Protein AF-A0A016SB64-F1 (afdb_monomer_lite)

Organism: NCBI:txid53326

Sequence (96 aa):
MWMRLKNDGTEETVRYCGPGKTGPGCDQFIEVKTNETAFPESKVLIFPNGTLIFEKLTESDGVATYYSPQTKPRIFTNDDGTMWGLPPKQIYLALV

Foldseek 3Di:
DKWKAFPVRFIWAADDDDPPDDDQRHQFIATPPPSHGDPPTWRWHADPVGDIDTPDDDPRQQRMKMFDPVFQWDWDADPVRDIDTHHGDIDHHHDD

Radius of gyration: 15.25 Å; chains: 1; bounding box: 42×27×47 Å

Structure (mmCIF, N/CA/C/O backbone):
data_AF-A0A016SB64-F1
#
_entry.id   AF-A0A016SB64-F1
#
loop_
_atom_site.group_PDB
_atom_site.id
_atom_site.type_symbol
_atom_site.label_atom_id
_atom_site.label_alt_id
_atom_site.label_comp_id
_atom_site.label_asym_id
_atom_site.label_entity_id
_atom_site.label_seq_id
_atom_site.pdbx_PDB_ins_code
_atom_site.Cartn_x
_atom_site.Cartn_y
_atom_site.Cartn_z
_atom_site.occupancy
_atom_site.B_iso_or_equiv
_atom_site.auth_seq_id
_atom_site.auth_comp_id
_atom_site.auth_asym_id
_atom_site.auth_atom_id
_atom_site.pdbx_PDB_model_num
ATOM 1 N N . MET A 1 1 ? 2.806 -7.590 2.904 1.00 86.56 1 MET A N 1
ATOM 2 C CA . MET A 1 1 ? 2.667 -6.139 2.660 1.00 86.56 1 MET A CA 1
ATOM 3 C C . MET A 1 1 ? 2.155 -5.975 1.251 1.00 86.56 1 MET A C 1
ATOM 5 O O . MET A 1 1 ? 2.604 -6.714 0.383 1.00 86.56 1 MET A O 1
ATOM 9 N N . TRP A 1 2 ? 1.231 -5.050 1.061 1.00 91.62 2 TRP A N 1
ATOM 10 C CA . TRP A 1 2 ? 0.630 -4.715 -0.218 1.00 91.62 2 TRP A CA 1
ATOM 11 C C . TRP A 1 2 ? 0.733 -3.224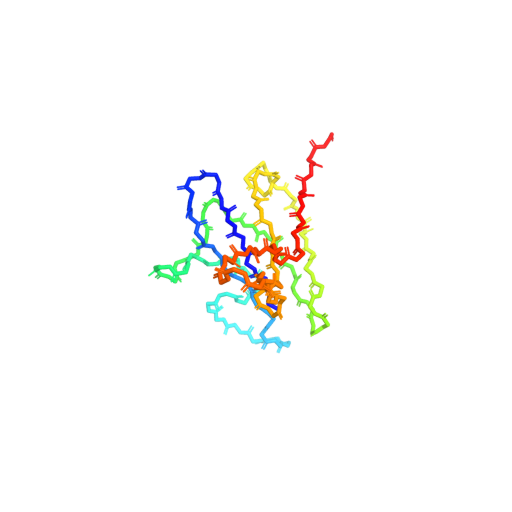 -0.446 1.00 91.62 2 TRP A C 1
ATOM 13 O O . TRP A 1 2 ? 0.730 -2.442 0.502 1.00 91.62 2 TRP A O 1
ATOM 23 N N . MET A 1 3 ? 0.809 -2.860 -1.713 1.00 92.81 3 MET A N 1
ATOM 24 C CA . MET A 1 3 ? 0.677 -1.492 -2.163 1.00 92.81 3 MET A CA 1
ATOM 25 C C . MET A 1 3 ? -0.488 -1.404 -3.135 1.00 92.81 3 MET A C 1
ATOM 27 O O . MET A 1 3 ? -0.841 -2.392 -3.793 1.00 92.81 3 MET A O 1
ATOM 31 N N . ARG A 1 4 ? -1.075 -0.216 -3.219 1.00 92.69 4 ARG A N 1
ATOM 32 C CA . ARG A 1 4 ? -2.026 0.116 -4.268 1.00 92.69 4 ARG A CA 1
ATOM 33 C C . ARG A 1 4 ? -1.738 1.486 -4.850 1.00 92.69 4 ARG A C 1
ATOM 35 O O . ARG A 1 4 ? -1.302 2.386 -4.137 1.00 92.69 4 ARG A O 1
ATOM 42 N N . LEU A 1 5 ? -2.018 1.614 -6.138 1.00 91.69 5 LEU A N 1
ATOM 43 C CA . LEU A 1 5 ? -1.993 2.868 -6.873 1.00 91.69 5 LEU A CA 1
ATOM 44 C C . LEU A 1 5 ? -3.431 3.233 -7.243 1.00 91.69 5 LEU A C 1
ATOM 46 O O . LEU A 1 5 ? -4.103 2.453 -7.925 1.00 91.69 5 LEU A O 1
ATOM 50 N N . LYS A 1 6 ? -3.909 4.388 -6.772 1.00 90.69 6 LYS A N 1
ATOM 51 C CA . LYS A 1 6 ? -5.211 4.941 -7.169 1.00 90.69 6 LYS A CA 1
ATOM 52 C C . LYS A 1 6 ? -5.126 5.617 -8.540 1.00 90.69 6 LYS A C 1
ATOM 54 O O . LYS A 1 6 ? -4.047 5.975 -9.006 1.00 90.69 6 LYS A O 1
ATOM 59 N N . ASN A 1 7 ? -6.283 5.856 -9.156 1.00 87.31 7 ASN A N 1
ATOM 60 C CA . ASN A 1 7 ? -6.389 6.544 -10.449 1.00 87.31 7 ASN A CA 1
ATOM 61 C C . ASN A 1 7 ? -5.824 7.971 -10.458 1.00 87.31 7 ASN A C 1
ATOM 63 O O . ASN A 1 7 ? -5.407 8.450 -11.507 1.00 87.31 7 ASN A O 1
ATOM 67 N N . ASP A 1 8 ? -5.813 8.650 -9.312 1.00 89.44 8 ASP A N 1
ATOM 68 C CA . ASP A 1 8 ? -5.230 9.988 -9.164 1.00 89.44 8 ASP A CA 1
ATOM 69 C C . ASP A 1 8 ? -3.696 9.969 -8.996 1.00 89.44 8 ASP A C 1
ATOM 71 O O . ASP A 1 8 ? -3.069 11.021 -8.886 1.00 89.44 8 ASP A O 1
ATOM 75 N N . GLY A 1 9 ? -3.079 8.781 -8.999 1.00 90.44 9 GLY A N 1
ATOM 76 C CA . GLY A 1 9 ? -1.645 8.591 -8.800 1.00 90.44 9 GLY A CA 1
ATOM 77 C C . GLY A 1 9 ? -1.220 8.497 -7.332 1.00 90.44 9 GLY A C 1
ATOM 78 O O . GLY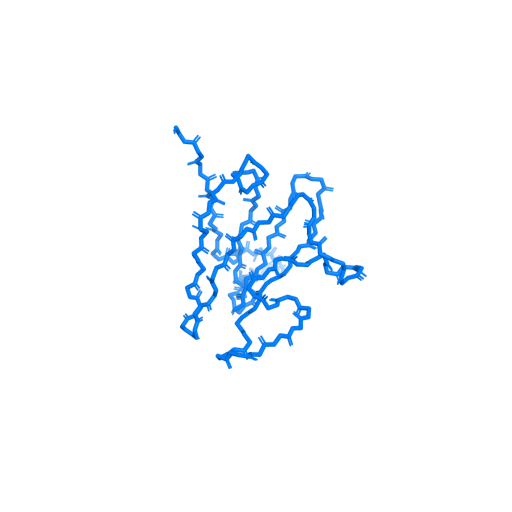 A 1 9 ? -0.023 8.409 -7.059 1.00 90.44 9 GLY A O 1
ATOM 79 N N . THR A 1 10 ? -2.162 8.500 -6.384 1.00 92.62 10 THR A N 1
ATOM 80 C CA . THR A 1 10 ? -1.860 8.307 -4.961 1.00 92.62 10 THR A CA 1
ATOM 81 C C . THR A 1 10 ? -1.384 6.879 -4.715 1.00 92.62 10 THR A C 1
ATOM 83 O O . THR A 1 10 ? -2.080 5.909 -5.032 1.00 92.62 10 THR A O 1
ATOM 86 N N . GLU A 1 11 ? -0.198 6.757 -4.121 1.00 94.19 11 GLU A N 1
ATOM 87 C CA . GLU A 1 11 ? 0.361 5.487 -3.668 1.00 94.19 11 GLU A CA 1
ATOM 88 C C . GLU A 1 11 ? 0.035 5.257 -2.199 1.00 94.19 11 GLU A C 1
ATOM 90 O O . GLU A 1 11 ? 0.312 6.094 -1.335 1.00 94.19 11 GLU A O 1
ATOM 95 N N . GLU A 1 12 ? -0.496 4.077 -1.907 1.00 95.00 12 GLU A N 1
ATOM 96 C CA . GLU A 1 12 ? -0.850 3.677 -0.555 1.00 95.00 12 GLU A CA 1
ATOM 97 C C . GLU A 1 12 ? -0.267 2.308 -0.225 1.00 95.00 12 GLU A C 1
ATOM 99 O O . GLU A 1 12 ? -0.058 1.461 -1.098 1.00 95.00 12 GLU A O 1
ATOM 104 N N . THR A 1 13 ? -0.005 2.076 1.057 1.00 94.38 13 THR A N 1
ATOM 105 C CA . THR A 1 13 ? 0.605 0.843 1.552 1.00 94.38 13 THR A CA 1
ATOM 106 C C . THR A 1 13 ? -0.139 0.293 2.758 1.00 94.38 13 THR A C 1
ATOM 108 O O . THR A 1 13 ? -0.712 1.035 3.556 1.00 94.38 13 THR A O 1
ATOM 111 N N . VAL A 1 14 ? -0.115 -1.031 2.892 1.00 93.50 14 VAL A N 1
ATOM 112 C CA . VAL A 1 14 ? -0.670 -1.762 4.029 1.00 93.50 14 VAL A CA 1
ATOM 113 C C . VAL A 1 14 ? 0.190 -2.985 4.347 1.00 93.50 14 VAL A C 1
ATOM 115 O O . VAL A 1 14 ? 0.712 -3.683 3.468 1.00 93.50 14 VAL A O 1
ATOM 118 N N . ARG A 1 15 ? 0.363 -3.284 5.630 1.00 91.69 15 ARG A N 1
ATOM 119 C CA . ARG A 1 15 ? 1.212 -4.368 6.122 1.00 91.69 15 ARG A CA 1
ATOM 120 C C . ARG A 1 15 ? 0.556 -5.112 7.275 1.00 91.69 15 ARG A C 1
ATOM 122 O O . ARG A 1 15 ? -0.208 -4.563 8.055 1.00 91.69 15 ARG A O 1
ATOM 129 N N . TYR A 1 16 ? 0.949 -6.373 7.401 1.00 90.69 16 TYR A N 1
ATOM 130 C CA . TYR A 1 16 ? 0.681 -7.143 8.601 1.00 90.69 16 TYR A CA 1
ATOM 131 C C . TYR A 1 16 ? 1.569 -6.639 9.737 1.00 90.69 16 TYR A C 1
ATOM 133 O O . TYR A 1 16 ? 2.774 -6.448 9.540 1.00 90.69 16 TYR A O 1
ATOM 141 N N . CYS A 1 17 ? 0.986 -6.454 10.919 1.00 89.19 17 CYS A N 1
ATOM 142 C CA . CYS A 1 17 ? 1.712 -5.981 12.096 1.00 89.19 17 CYS A CA 1
ATOM 143 C C . CYS A 1 17 ? 1.871 -7.022 13.202 1.00 89.19 17 CYS A C 1
ATOM 145 O O . CYS A 1 17 ? 2.663 -6.799 14.113 1.00 89.19 17 CYS A O 1
ATOM 147 N N . GLY A 1 18 ? 1.194 -8.167 13.114 1.00 86.81 18 GLY A N 1
ATOM 148 C CA . GLY A 1 18 ? 1.137 -9.136 14.205 1.00 86.81 18 GLY A CA 1
ATOM 149 C C . GLY A 1 18 ? -0.120 -8.975 15.067 1.00 86.81 18 GLY A C 1
ATOM 150 O O . GLY A 1 18 ? -0.726 -7.903 15.075 1.00 86.81 18 GLY A O 1
ATOM 151 N N . PRO A 1 19 ? -0.514 -10.011 15.828 1.00 85.25 19 PRO A N 1
ATOM 152 C CA . PRO A 1 19 ? -1.710 -9.954 16.661 1.00 85.25 19 PRO A CA 1
ATOM 153 C C . PRO A 1 19 ? -1.583 -8.863 17.732 1.00 85.25 19 PRO A C 1
ATOM 155 O O . PRO A 1 19 ? -0.572 -8.793 18.433 1.00 85.25 19 PRO A O 1
ATOM 158 N N . GLY A 1 20 ? -2.600 -8.007 17.854 1.00 81.31 20 GLY A N 1
ATOM 159 C CA . GLY A 1 20 ? -2.655 -6.942 18.865 1.00 81.31 20 GLY A CA 1
ATOM 160 C C . GLY A 1 20 ? -1.653 -5.798 18.666 1.00 81.31 20 GLY A C 1
ATOM 161 O O . GLY A 1 20 ? -1.492 -4.969 19.561 1.00 81.31 20 GLY A O 1
ATOM 162 N N . LYS A 1 21 ? -0.956 -5.741 17.525 1.00 83.94 21 LYS A N 1
ATOM 163 C CA . LYS A 1 21 ? -0.036 -4.648 17.190 1.00 83.94 21 LYS A CA 1
ATOM 164 C C . LYS A 1 21 ? -0.768 -3.577 16.390 1.00 83.94 21 LYS A C 1
ATOM 166 O O . LYS A 1 21 ? -1.391 -3.875 15.379 1.00 83.94 21 LYS A O 1
ATOM 171 N N . THR A 1 22 ? -0.634 -2.329 16.824 1.00 83.81 22 THR A N 1
ATOM 172 C CA . THR A 1 22 ? -1.195 -1.153 16.153 1.00 83.81 22 THR A CA 1
ATOM 173 C C . THR A 1 22 ? -0.079 -0.257 15.619 1.00 83.81 22 THR A C 1
ATOM 175 O O . THR A 1 22 ? 1.069 -0.323 16.067 1.00 83.81 22 THR A O 1
ATOM 178 N N . GLY A 1 23 ? -0.401 0.562 14.621 1.00 85.69 23 GLY A N 1
ATOM 179 C CA 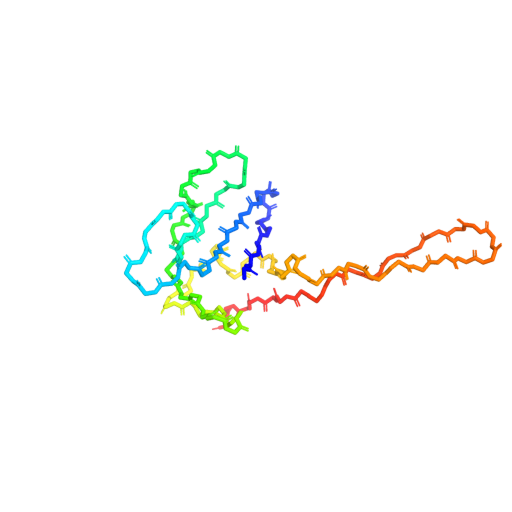. GLY A 1 23 ? 0.519 1.530 14.029 1.00 85.69 23 GLY A CA 1
ATOM 180 C C . GLY A 1 23 ? 0.159 1.862 12.580 1.00 85.69 23 GLY A C 1
ATOM 181 O O . GLY A 1 23 ? -0.726 1.222 12.007 1.00 85.69 23 GLY A O 1
ATOM 182 N N . PRO A 1 24 ? 0.854 2.833 11.962 1.00 88.19 24 PRO A N 1
ATOM 183 C CA . PRO A 1 24 ? 0.614 3.199 10.572 1.00 88.19 24 PRO A CA 1
ATOM 184 C C . PRO A 1 24 ? 0.769 1.994 9.637 1.00 88.19 24 PRO A C 1
ATOM 186 O O . PRO A 1 24 ? 1.744 1.227 9.728 1.00 88.19 24 PRO A O 1
ATOM 189 N N . GLY A 1 25 ? -0.218 1.828 8.758 1.00 89.56 25 GLY A N 1
ATOM 190 C CA . GLY A 1 25 ? -0.269 0.758 7.769 1.00 89.56 25 GLY A CA 1
ATOM 191 C C . GLY A 1 25 ? -0.675 -0.612 8.320 1.00 89.56 25 GLY A C 1
ATOM 192 O O . GLY A 1 25 ? -0.622 -1.576 7.564 1.00 89.56 25 GLY A O 1
ATOM 193 N N . CYS A 1 26 ? -1.010 -0.749 9.609 1.00 91.06 26 CYS A N 1
ATOM 194 C CA . CYS A 1 26 ? -1.463 -2.018 10.189 1.00 91.06 26 CYS A CA 1
ATOM 195 C C . CYS A 1 26 ? -2.930 -2.269 9.842 1.00 91.06 26 CYS A C 1
ATOM 197 O O . CYS A 1 26 ? -3.786 -1.571 10.375 1.00 91.06 26 CYS A O 1
ATOM 199 N N . ASP A 1 27 ? -3.202 -3.235 8.957 1.00 86.06 27 ASP A N 1
ATOM 200 C CA . ASP A 1 27 ? -4.565 -3.629 8.536 1.00 86.06 27 ASP A CA 1
ATOM 201 C C . ASP A 1 27 ? -5.446 -2.459 8.041 1.00 86.06 27 ASP A C 1
ATOM 203 O O . ASP A 1 27 ? -6.666 -2.539 7.972 1.00 86.06 27 ASP A O 1
ATOM 207 N N . GLN A 1 28 ? -4.797 -1.363 7.650 1.00 90.00 28 GLN A N 1
ATOM 208 C CA . GLN A 1 28 ? -5.404 -0.142 7.150 1.00 90.00 28 GLN A CA 1
ATOM 209 C C . GLN A 1 28 ? -4.435 0.495 6.161 1.00 90.00 28 GLN A C 1
ATOM 211 O O . GLN A 1 28 ? -3.242 0.624 6.453 1.00 90.00 28 GLN A O 1
ATOM 216 N N . PHE A 1 29 ? -4.930 0.895 4.992 1.00 93.38 29 PHE A N 1
ATOM 217 C CA . PHE A 1 29 ? -4.101 1.610 4.028 1.00 93.38 29 PHE A CA 1
ATOM 218 C C . PHE A 1 29 ? -3.713 2.988 4.565 1.00 93.38 29 PHE A C 1
ATOM 220 O O . PHE A 1 29 ? -4.533 3.699 5.153 1.00 93.38 29 PHE A O 1
ATOM 227 N N . ILE A 1 30 ? -2.459 3.359 4.327 1.00 94.81 30 ILE A N 1
ATOM 228 C CA . ILE A 1 30 ? -1.935 4.707 4.544 1.00 94.81 30 ILE A CA 1
ATOM 229 C C . ILE A 1 30 ? -1.318 5.227 3.251 1.00 94.81 30 ILE A C 1
ATOM 231 O O . ILE A 1 30 ? -0.764 4.443 2.477 1.00 94.81 30 ILE A O 1
ATOM 235 N N . GLU A 1 31 ? -1.383 6.532 3.023 1.00 95.00 31 GLU A N 1
ATOM 236 C CA . GLU A 1 31 ? -0.672 7.164 1.915 1.00 95.00 31 GLU A CA 1
ATOM 237 C C . GLU A 1 31 ? 0.837 7.172 2.189 1.00 95.00 31 GLU A C 1
ATOM 239 O O . GLU A 1 31 ? 1.300 7.533 3.270 1.00 95.00 31 GLU A O 1
ATOM 244 N N . VAL A 1 32 ? 1.629 6.782 1.188 1.00 93.81 32 VAL A N 1
ATOM 245 C CA . VAL A 1 32 ? 3.086 6.622 1.325 1.00 93.81 32 VAL A CA 1
ATOM 246 C C . VAL A 1 32 ? 3.792 7.952 1.605 1.00 93.81 32 VAL A C 1
ATOM 248 O O . VAL A 1 32 ? 4.786 7.981 2.329 1.00 93.81 32 VAL A O 1
ATOM 251 N N . LYS A 1 33 ? 3.302 9.059 1.034 1.00 93.50 33 LYS A N 1
ATOM 252 C CA . LYS A 1 33 ? 3.944 10.379 1.153 1.00 93.50 33 LYS A CA 1
ATOM 253 C C . LYS A 1 33 ? 3.690 11.043 2.503 1.00 93.50 33 LYS A C 1
ATOM 255 O O . LYS A 1 33 ? 4.584 11.700 3.030 1.00 93.50 33 LYS A O 1
ATOM 260 N N . THR A 1 34 ? 2.484 10.891 3.037 1.00 94.25 34 THR A N 1
ATOM 261 C CA . THR A 1 34 ? 2.012 11.614 4.226 1.00 94.25 34 THR A CA 1
ATOM 262 C C . THR A 1 34 ? 1.990 10.733 5.476 1.00 94.25 34 THR A C 1
ATOM 264 O O . THR A 1 34 ? 2.010 11.255 6.586 1.00 94.25 34 THR A O 1
ATOM 267 N N . ASN A 1 35 ? 2.001 9.401 5.321 1.00 92.12 35 ASN A N 1
ATOM 268 C CA . ASN A 1 35 ? 1.690 8.416 6.367 1.00 92.12 35 ASN A CA 1
ATOM 269 C C . ASN A 1 35 ? 0.302 8.598 7.002 1.00 92.12 35 ASN A C 1
ATOM 271 O O . ASN A 1 35 ? 0.022 8.009 8.051 1.00 92.12 35 ASN A O 1
ATOM 275 N N . GLU A 1 36 ? -0.569 9.390 6.380 1.00 93.38 36 GLU A N 1
ATOM 276 C CA . GLU A 1 36 ? -1.941 9.568 6.828 1.00 93.38 36 GLU A CA 1
ATOM 277 C C . GLU A 1 36 ? -2.801 8.384 6.395 1.00 93.38 36 GLU A C 1
ATOM 279 O O . GLU A 1 36 ? -2.505 7.685 5.421 1.00 93.38 36 GLU A O 1
ATOM 284 N N . THR A 1 37 ? -3.877 8.139 7.142 1.00 91.38 37 THR A N 1
ATOM 285 C CA . THR A 1 37 ? -4.862 7.119 6.789 1.00 91.38 37 THR A CA 1
ATOM 286 C C . THR A 1 37 ? -5.421 7.401 5.402 1.00 91.38 37 THR A C 1
ATOM 288 O O . THR A 1 37 ? -5.875 8.507 5.118 1.00 91.38 37 THR A O 1
ATOM 291 N N . ALA A 1 38 ? -5.422 6.376 4.554 1.00 91.31 38 ALA A N 1
ATOM 292 C CA . ALA A 1 38 ? -6.016 6.442 3.232 1.00 91.31 38 ALA A CA 1
ATOM 293 C C . ALA A 1 38 ? -7.482 6.886 3.311 1.00 91.31 38 ALA A C 1
ATOM 295 O O . ALA A 1 38 ? -8.269 6.314 4.071 1.00 91.31 38 ALA A O 1
ATOM 296 N N . PHE A 1 39 ? -7.848 7.869 2.488 1.00 86.00 39 PHE A N 1
ATOM 297 C CA . PHE A 1 39 ? -9.230 8.294 2.306 1.00 86.00 39 PHE A CA 1
ATOM 298 C C . PHE A 1 39 ? -9.702 8.014 0.868 1.00 86.00 39 PHE A C 1
ATOM 300 O O . PHE A 1 39 ? -8.990 8.350 -0.084 1.00 86.00 39 PHE A O 1
ATOM 307 N N . PRO A 1 40 ? -10.895 7.430 0.668 1.00 87.69 40 PRO A N 1
ATOM 308 C CA . PRO A 1 40 ? -11.768 6.852 1.692 1.00 87.69 40 PRO A CA 1
ATOM 309 C C . PRO A 1 40 ? -11.143 5.615 2.362 1.00 87.69 40 PRO A C 1
ATOM 311 O O . PRO A 1 40 ? -10.242 4.976 1.816 1.00 87.69 40 PRO A O 1
ATOM 314 N N . GLU A 1 41 ? -11.616 5.310 3.571 1.00 87.06 41 GLU A N 1
ATOM 315 C CA . GLU A 1 41 ? -11.101 4.205 4.380 1.00 87.06 41 GLU A CA 1
ATOM 316 C C . GLU A 1 41 ? -11.458 2.846 3.757 1.00 87.06 41 GLU A C 1
ATOM 318 O O . GLU A 1 41 ? -12.614 2.589 3.413 1.00 87.06 41 GLU A O 1
ATOM 323 N N . SER A 1 42 ? -10.471 1.954 3.676 1.00 87.25 42 SER A N 1
ATOM 324 C CA . SER A 1 42 ? -10.646 0.577 3.212 1.00 87.25 42 SER A CA 1
ATOM 325 C C . SER A 1 42 ? -10.403 -0.391 4.362 1.00 87.25 42 SER A C 1
ATOM 327 O O . SER A 1 42 ? -9.266 -0.546 4.808 1.00 87.25 42 SER A O 1
ATOM 329 N N . LYS A 1 43 ? -11.457 -1.080 4.805 1.00 82.44 43 LYS A N 1
ATOM 330 C CA . LYS A 1 43 ? -11.353 -2.086 5.867 1.00 82.44 43 LYS A CA 1
ATOM 331 C C . LYS A 1 43 ? -10.739 -3.371 5.337 1.00 82.44 43 LYS A C 1
ATOM 333 O O . LYS A 1 43 ? -11.346 -4.052 4.502 1.00 82.44 43 LYS A O 1
ATOM 338 N N . VAL A 1 44 ? -9.545 -3.698 5.819 1.00 90.06 44 VAL A N 1
ATOM 339 C CA . VAL A 1 44 ? -8.778 -4.841 5.328 1.00 90.06 44 VAL A CA 1
ATOM 340 C C . VAL A 1 44 ? -8.171 -5.667 6.449 1.00 90.06 44 VAL A C 1
ATOM 342 O O . VAL A 1 44 ? -7.992 -5.206 7.566 1.00 90.06 44 VAL A O 1
ATOM 345 N N . LEU A 1 45 ? -7.825 -6.907 6.123 1.00 89.44 45 LEU A N 1
ATOM 346 C CA . LEU A 1 45 ? -7.059 -7.807 6.973 1.00 89.44 45 LEU A CA 1
ATOM 347 C C . LEU A 1 45 ? -5.849 -8.300 6.183 1.00 89.44 45 LEU A C 1
ATOM 349 O O . LEU A 1 45 ? -6.000 -8.821 5.072 1.00 89.44 45 LEU A O 1
ATOM 353 N N . ILE A 1 46 ? -4.652 -8.164 6.752 1.00 88.50 46 ILE A N 1
ATOM 354 C CA . ILE A 1 46 ? -3.432 -8.754 6.204 1.00 88.50 46 ILE A CA 1
ATOM 355 C C . ILE A 1 46 ? -3.019 -9.942 7.063 1.00 88.50 46 ILE A C 1
ATOM 357 O O . ILE A 1 46 ? -2.918 -9.853 8.281 1.00 88.50 46 ILE A O 1
ATOM 361 N N . PHE A 1 47 ? -2.686 -11.055 6.423 1.00 87.50 47 PHE A N 1
ATOM 362 C CA . PHE A 1 47 ? -2.179 -12.244 7.105 1.00 87.50 47 PHE A CA 1
ATOM 363 C C . PHE A 1 47 ? -0.651 -12.367 6.978 1.00 87.50 47 PHE A C 1
ATOM 365 O O . PHE A 1 47 ? -0.060 -11.823 6.037 1.00 87.50 47 PHE A O 1
ATOM 372 N N . PRO A 1 48 ? 0.019 -13.132 7.870 1.00 85.88 48 PRO A N 1
ATOM 373 C CA . PRO A 1 48 ? 1.467 -13.358 7.806 1.00 85.88 48 PRO A CA 1
ATOM 374 C C . PRO A 1 48 ? 1.957 -13.891 6.455 1.00 85.88 48 PRO A C 1
ATOM 376 O O . PRO A 1 48 ? 3.057 -13.566 6.018 1.00 85.88 48 PRO A O 1
ATOM 379 N N . ASN A 1 49 ? 1.132 -14.694 5.778 1.00 82.94 49 ASN A N 1
ATOM 380 C CA . ASN A 1 49 ? 1.432 -15.268 4.465 1.00 82.94 49 ASN A CA 1
ATOM 381 C C . ASN A 1 49 ? 1.278 -14.264 3.304 1.00 82.94 49 ASN A C 1
ATOM 383 O O . ASN A 1 49 ? 1.434 -14.641 2.147 1.00 82.94 49 ASN A O 1
ATOM 387 N N . GLY A 1 50 ? 0.947 -13.003 3.595 1.00 79.81 50 GLY A N 1
ATOM 388 C CA . GLY A 1 50 ? 0.735 -11.970 2.591 1.00 79.81 50 GLY A CA 1
ATOM 389 C C . GLY A 1 50 ? -0.651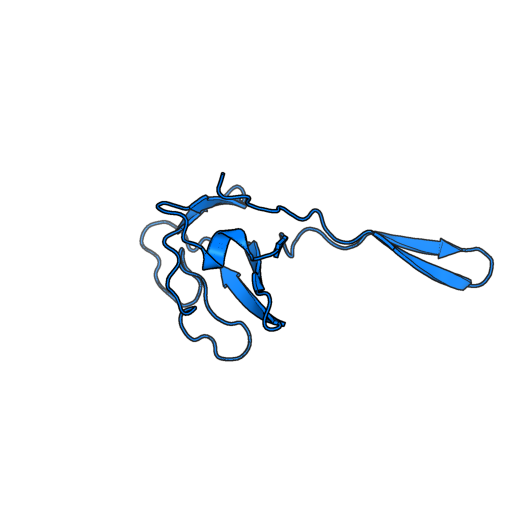 -11.991 1.952 1.00 79.81 50 GLY A C 1
ATOM 390 O O . GLY A 1 50 ? -0.849 -11.272 0.981 1.00 79.81 50 GLY A O 1
ATOM 391 N N . THR A 1 51 ? -1.617 -12.751 2.470 1.00 86.50 51 THR A N 1
ATOM 392 C CA . THR A 1 51 ? -3.015 -12.641 2.019 1.00 86.50 51 THR A CA 1
ATOM 393 C C . THR A 1 51 ? -3.584 -11.290 2.449 1.00 86.50 51 THR A C 1
ATOM 395 O O . THR A 1 51 ? -3.421 -10.908 3.606 1.00 86.50 51 THR A O 1
ATOM 398 N N . LEU A 1 52 ? -4.231 -10.585 1.522 1.00 89.50 52 LEU A N 1
ATOM 399 C CA . LEU A 1 52 ? -5.000 -9.364 1.764 1.00 89.50 52 LEU A CA 1
ATOM 400 C C . LEU A 1 52 ? -6.479 -9.688 1.550 1.00 89.50 52 LEU A C 1
ATOM 402 O O . LEU A 1 52 ? -6.851 -10.170 0.482 1.00 89.50 52 LEU A O 1
ATOM 406 N N . ILE A 1 53 ? -7.301 -9.431 2.561 1.00 89.19 53 ILE A N 1
ATOM 407 C CA . ILE A 1 53 ? -8.755 -9.578 2.498 1.00 89.19 53 ILE A CA 1
ATOM 408 C C . ILE A 1 53 ? -9.377 -8.204 2.702 1.00 89.19 53 ILE A C 1
ATOM 410 O O . ILE A 1 53 ? -8.999 -7.496 3.628 1.00 89.19 53 ILE A O 1
ATOM 414 N N . PHE A 1 54 ? -10.340 -7.846 1.859 1.00 90.00 54 PHE A N 1
ATOM 415 C CA . PHE A 1 54 ? -11.211 -6.698 2.091 1.00 90.00 54 PHE A CA 1
ATOM 416 C C . PHE A 1 54 ? -12.437 -7.179 2.856 1.00 90.00 54 PHE A C 1
ATOM 418 O O . PHE A 1 54 ? -13.131 -8.079 2.387 1.00 90.00 54 PHE A O 1
ATOM 425 N N . GLU A 1 55 ? -12.713 -6.590 4.019 1.00 86.25 55 GLU A N 1
ATOM 426 C CA . GLU A 1 55 ? -13.948 -6.891 4.754 1.00 86.25 55 GLU A CA 1
ATOM 427 C C . GLU A 1 55 ? -15.168 -6.373 3.990 1.00 86.25 55 GLU A C 1
ATOM 429 O O . GLU A 1 55 ? -16.224 -7.005 3.954 1.00 86.25 55 GLU A O 1
ATOM 434 N N . LYS A 1 56 ? -15.006 -5.210 3.354 1.00 84.94 56 LYS A N 1
ATOM 435 C CA . LYS A 1 56 ? -15.989 -4.605 2.468 1.00 84.94 56 LYS A CA 1
ATOM 436 C C . LYS A 1 56 ? -15.261 -3.846 1.370 1.00 84.94 56 LYS A C 1
ATOM 438 O O . LYS A 1 56 ? -14.455 -2.970 1.666 1.00 84.94 56 LYS A O 1
ATOM 443 N N . LEU A 1 57 ? -15.576 -4.170 0.122 1.00 85.88 57 LEU A N 1
ATOM 444 C CA . LEU A 1 57 ? -15.093 -3.412 -1.025 1.00 85.88 57 LEU A CA 1
ATOM 445 C C . LEU A 1 57 ? -15.913 -2.132 -1.203 1.00 85.88 57 LEU A C 1
ATOM 447 O O . LEU A 1 57 ? -17.140 -2.130 -1.071 1.00 85.88 57 LEU A O 1
ATOM 451 N N . THR A 1 58 ? -15.214 -1.055 -1.524 1.00 84.19 58 THR A N 1
ATOM 452 C CA . THR A 1 58 ? -15.765 0.232 -1.947 1.00 84.19 58 THR A CA 1
ATOM 453 C C . THR A 1 58 ? -15.414 0.494 -3.410 1.00 84.19 58 THR A C 1
ATOM 455 O O . THR A 1 58 ? -14.525 -0.146 -3.971 1.00 84.19 58 THR A O 1
ATOM 458 N N . GLU A 1 59 ? -16.086 1.454 -4.043 1.00 83.69 59 GLU A N 1
ATOM 459 C CA . GLU A 1 59 ? -15.797 1.828 -5.434 1.00 83.69 59 GLU A CA 1
ATOM 460 C C . GLU A 1 59 ? -14.332 2.254 -5.627 1.00 83.69 59 GLU A C 1
ATOM 462 O O . GLU A 1 59 ? -13.681 1.831 -6.580 1.00 83.69 59 GLU A O 1
ATOM 467 N N . SER A 1 60 ? -13.767 2.994 -4.667 1.00 82.56 60 SER A N 1
ATOM 468 C CA . SER A 1 60 ? -12.351 3.383 -4.670 1.00 82.56 60 SER A CA 1
ATOM 469 C C . SER A 1 60 ? -11.381 2.202 -4.613 1.00 82.56 60 SER A C 1
ATOM 471 O O . SER A 1 60 ? -10.255 2.328 -5.090 1.00 82.56 60 SER A O 1
ATOM 473 N N . ASP A 1 61 ? -11.795 1.063 -4.047 1.00 87.06 61 ASP A N 1
ATOM 474 C CA . ASP A 1 61 ? -10.986 -0.161 -4.048 1.00 87.06 61 ASP A CA 1
ATOM 475 C C . ASP A 1 61 ? -11.006 -0.831 -5.427 1.00 87.06 61 ASP A C 1
ATOM 477 O O . ASP A 1 61 ? -9.982 -1.319 -5.897 1.00 87.06 61 ASP A O 1
ATOM 481 N N . GLY A 1 62 ? -12.158 -0.821 -6.105 1.00 85.50 62 GLY A N 1
ATOM 482 C CA . GLY A 1 62 ? -12.321 -1.438 -7.426 1.00 85.50 62 GLY A CA 1
ATOM 483 C C . GLY A 1 62 ? -11.563 -0.725 -8.551 1.00 85.50 62 GLY A C 1
ATOM 484 O O . GLY A 1 62 ? -11.261 -1.316 -9.582 1.00 85.50 62 GLY A O 1
ATOM 485 N N . VAL A 1 63 ? -11.216 0.546 -8.361 1.00 84.81 63 VAL A N 1
ATOM 486 C CA . VAL A 1 63 ? -10.478 1.324 -9.367 1.00 84.81 63 VAL A CA 1
ATOM 487 C C . VAL A 1 63 ? -8.970 1.387 -9.112 1.00 84.81 63 VAL A C 1
ATOM 489 O O . VAL A 1 63 ? -8.247 2.004 -9.887 1.00 84.81 63 VAL A O 1
ATOM 492 N N . ALA A 1 64 ? -8.471 0.767 -8.040 1.00 88.94 64 ALA A N 1
ATOM 493 C CA . ALA A 1 64 ? -7.049 0.769 -7.716 1.00 88.94 64 ALA A CA 1
ATOM 494 C C . ALA A 1 64 ? -6.305 -0.424 -8.342 1.00 88.94 64 ALA A C 1
ATOM 496 O O . ALA A 1 64 ? -6.848 -1.515 -8.518 1.00 88.94 64 ALA A O 1
ATOM 497 N N . THR A 1 65 ? -5.017 -0.231 -8.633 1.00 90.31 65 THR A N 1
ATOM 498 C CA . THR A 1 65 ? -4.115 -1.318 -9.040 1.00 90.31 65 THR A CA 1
ATOM 499 C C . THR A 1 65 ? -3.327 -1.808 -7.835 1.00 90.31 65 THR A C 1
ATOM 501 O O . THR A 1 65 ? -2.593 -1.032 -7.226 1.00 90.31 65 THR A O 1
ATOM 504 N N . TYR A 1 66 ? -3.429 -3.097 -7.512 1.00 90.62 66 TYR A N 1
ATOM 505 C CA . TYR A 1 66 ? -2.763 -3.695 -6.354 1.00 90.62 66 TYR A CA 1
ATOM 506 C C . TYR A 1 66 ? -1.513 -4.461 -6.758 1.00 90.62 66 TYR A C 1
ATOM 508 O O . TYR A 1 66 ? -1.513 -5.197 -7.745 1.00 90.62 66 TYR A O 1
ATOM 516 N N . TYR A 1 67 ? -0.456 -4.346 -5.961 1.00 87.94 67 TYR A N 1
ATOM 517 C CA . TYR A 1 67 ? 0.788 -5.076 -6.175 1.00 87.94 67 TYR A CA 1
ATOM 518 C C . TYR A 1 67 ? 1.496 -5.373 -4.854 1.00 87.94 67 TYR A C 1
ATOM 520 O O . TYR A 1 67 ? 1.365 -4.659 -3.859 1.00 87.94 67 TYR A O 1
ATOM 528 N N . SER A 1 68 ? 2.277 -6.451 -4.841 1.00 85.31 68 SER A N 1
ATOM 529 C CA . SER A 1 68 ? 3.161 -6.752 -3.718 1.00 85.31 68 SER A CA 1
ATOM 530 C C . SER A 1 68 ? 4.553 -6.176 -4.004 1.00 85.31 68 SER A C 1
ATOM 532 O O . SER A 1 68 ? 5.163 -6.584 -4.994 1.00 85.31 68 SER A O 1
ATOM 534 N N . PRO A 1 69 ? 5.111 -5.304 -3.142 1.00 75.12 69 PRO A N 1
ATOM 535 C CA . PRO A 1 69 ? 6.449 -4.728 -3.326 1.00 75.12 69 PRO A CA 1
ATOM 536 C C . PRO A 1 69 ? 7.574 -5.769 -3.233 1.00 75.12 69 PRO A C 1
ATOM 538 O O . PRO A 1 69 ? 8.698 -5.527 -3.664 1.00 75.12 69 PRO A O 1
ATOM 54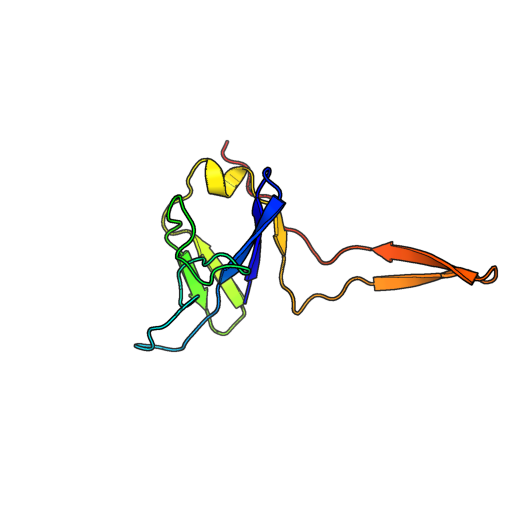1 N N . GLN A 1 70 ? 7.284 -6.953 -2.687 1.00 73.88 70 GLN A N 1
ATOM 542 C CA . GLN A 1 70 ? 8.219 -8.081 -2.692 1.00 73.88 70 GLN A CA 1
ATOM 543 C C . GLN A 1 70 ? 8.341 -8.710 -4.086 1.00 73.88 70 GLN A C 1
ATOM 545 O O . GLN A 1 70 ? 9.314 -9.403 -4.384 1.00 73.88 70 GLN A O 1
ATOM 550 N N . THR A 1 71 ? 7.367 -8.453 -4.956 1.00 70.94 71 THR A N 1
ATOM 551 C CA . THR A 1 71 ? 7.369 -8.909 -6.340 1.00 70.94 71 THR A CA 1
ATOM 552 C C . THR A 1 71 ? 8.118 -7.859 -7.153 1.00 70.94 71 THR A C 1
ATOM 554 O O . THR A 1 71 ? 7.589 -6.790 -7.429 1.00 70.94 71 THR A O 1
ATOM 557 N N . LYS A 1 72 ? 9.385 -8.117 -7.487 1.00 68.81 72 LYS A N 1
ATOM 558 C CA . LYS A 1 72 ? 10.184 -7.190 -8.303 1.00 68.81 72 LYS A CA 1
ATOM 559 C C . LYS A 1 72 ? 9.801 -7.309 -9.784 1.00 68.81 72 LYS A C 1
ATOM 561 O O . LYS A 1 72 ? 9.511 -8.426 -10.226 1.00 68.81 72 LYS A O 1
ATOM 566 N N . PRO A 1 73 ? 9.828 -6.206 -10.558 1.00 75.38 73 PRO A N 1
ATOM 567 C CA . PRO A 1 73 ? 9.734 -6.298 -12.007 1.00 75.38 73 PRO A CA 1
ATOM 568 C C . PRO A 1 73 ? 10.870 -7.170 -12.547 1.00 75.38 73 PRO A C 1
ATOM 570 O O . PRO A 1 73 ? 11.998 -7.122 -12.048 1.00 75.38 73 PRO A O 1
ATOM 573 N N . ARG A 1 74 ? 10.576 -7.981 -13.564 1.00 79.56 74 ARG A N 1
ATOM 574 C CA . ARG A 1 74 ? 11.619 -8.705 -14.298 1.00 79.56 74 ARG A CA 1
ATOM 575 C C . ARG A 1 74 ? 12.145 -7.783 -15.379 1.00 79.56 74 ARG A C 1
ATOM 577 O 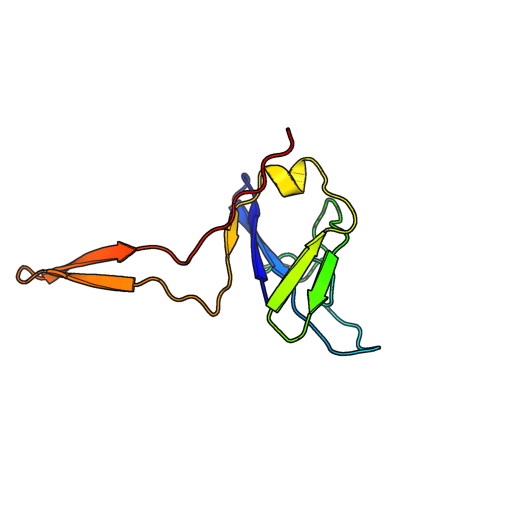O . ARG A 1 74 ? 11.384 -7.407 -16.263 1.00 79.56 74 ARG A O 1
ATOM 584 N N . ILE A 1 75 ? 13.417 -7.422 -15.286 1.00 89.50 75 ILE A N 1
ATOM 585 C CA . ILE A 1 75 ? 14.095 -6.601 -16.286 1.00 89.50 75 ILE A CA 1
ATOM 586 C C . ILE A 1 75 ? 14.808 -7.526 -17.265 1.00 89.50 75 ILE A C 1
ATOM 588 O O . ILE A 1 75 ? 15.474 -8.476 -16.854 1.00 89.50 75 ILE A O 1
ATOM 592 N N . PHE A 1 76 ? 14.647 -7.232 -18.545 1.00 90.62 76 PHE A N 1
ATOM 593 C CA . PHE A 1 76 ? 15.313 -7.890 -19.651 1.00 90.62 76 PHE A CA 1
ATOM 594 C C . PHE A 1 76 ? 16.195 -6.865 -20.345 1.00 90.62 76 PHE A C 1
ATOM 596 O O . PHE A 1 76 ? 15.775 -5.730 -20.581 1.00 90.62 76 PHE A O 1
ATOM 603 N N . THR A 1 77 ? 17.404 -7.292 -20.678 1.00 95.56 77 THR A N 1
ATOM 604 C CA . THR A 1 77 ? 18.356 -6.504 -21.450 1.00 95.56 77 THR A CA 1
ATOM 605 C C . THR A 1 77 ? 18.603 -7.250 -22.748 1.00 95.56 77 THR A C 1
ATOM 607 O O . THR A 1 77 ? 18.940 -8.433 -22.719 1.00 95.56 77 THR A O 1
ATOM 610 N N . ASN A 1 78 ? 18.385 -6.575 -23.868 1.00 92.81 78 ASN A N 1
ATOM 611 C CA . ASN A 1 78 ? 18.679 -7.101 -25.193 1.00 92.81 78 ASN A CA 1
ATOM 612 C C . ASN A 1 78 ? 20.180 -6.948 -25.500 1.00 92.81 78 ASN A C 1
ATOM 614 O O . ASN A 1 78 ? 20.874 -6.149 -24.867 1.00 92.81 78 ASN A O 1
ATOM 618 N N . ASP A 1 79 ? 20.676 -7.672 -26.506 1.00 91.69 79 ASP A N 1
ATOM 619 C CA . ASP A 1 79 ? 22.091 -7.627 -26.915 1.00 91.69 79 ASP A CA 1
ATOM 620 C C . ASP A 1 79 ? 22.534 -6.236 -27.414 1.00 91.69 79 ASP A C 1
ATOM 622 O O . ASP A 1 79 ? 23.716 -5.901 -27.370 1.00 91.69 79 ASP A O 1
ATOM 626 N N . ASP A 1 80 ? 21.587 -5.401 -27.851 1.00 93.19 80 ASP A N 1
ATOM 627 C CA . ASP A 1 80 ? 21.805 -4.009 -28.265 1.00 93.19 80 ASP A CA 1
ATOM 628 C C . ASP A 1 80 ? 21.809 -3.006 -27.090 1.00 93.19 80 ASP A C 1
ATOM 630 O O . ASP A 1 80 ? 21.926 -1.798 -27.297 1.00 93.19 80 ASP A O 1
ATOM 634 N N . GLY A 1 81 ? 21.679 -3.493 -25.851 1.00 89.31 81 GLY A N 1
ATOM 635 C CA . GLY A 1 81 ? 21.641 -2.680 -24.637 1.00 89.31 81 GLY A CA 1
ATOM 636 C C . GLY A 1 81 ? 20.281 -2.046 -24.333 1.00 89.31 81 GLY A C 1
ATOM 637 O O . GLY A 1 81 ? 20.149 -1.359 -23.317 1.00 89.31 81 GLY A O 1
ATOM 638 N N . THR A 1 82 ? 19.255 -2.274 -25.159 1.00 93.75 82 THR A N 1
ATOM 639 C CA . THR A 1 82 ? 17.895 -1.826 -24.841 1.00 93.75 82 THR A CA 1
ATOM 640 C C . THR A 1 82 ? 17.313 -2.633 -23.678 1.00 93.75 82 THR A C 1
ATOM 642 O O . THR A 1 82 ? 17.575 -3.828 -23.523 1.00 93.75 82 THR A O 1
ATOM 645 N N . MET A 1 83 ? 16.528 -1.967 -22.826 1.00 93.56 83 MET A N 1
ATOM 646 C CA . MET A 1 83 ? 15.908 -2.576 -21.649 1.00 93.56 83 MET A CA 1
ATOM 647 C C . MET A 1 83 ? 14.390 -2.558 -21.762 1.00 93.56 83 MET A C 1
ATOM 649 O O . MET A 1 83 ? 13.797 -1.544 -22.129 1.00 93.56 83 MET A O 1
ATOM 653 N N . TRP A 1 84 ? 13.758 -3.652 -21.358 1.00 89.12 84 TRP A N 1
ATOM 654 C CA . TRP A 1 84 ? 12.318 -3.706 -21.139 1.00 89.12 84 TRP A CA 1
ATOM 655 C C . TRP A 1 84 ? 12.009 -4.462 -19.850 1.00 89.12 84 TRP A C 1
ATOM 657 O O . TRP A 1 84 ? 12.808 -5.258 -19.358 1.00 89.12 84 TRP A O 1
ATOM 667 N N . GLY A 1 85 ? 10.860 -4.165 -19.252 1.00 84.44 85 GLY A N 1
ATOM 668 C CA . GLY A 1 85 ? 10.475 -4.712 -17.959 1.00 84.44 85 GLY A CA 1
ATOM 669 C C . GLY A 1 85 ? 9.096 -5.342 -18.012 1.00 84.44 85 GLY A C 1
ATOM 670 O O . GLY A 1 85 ? 8.168 -4.762 -18.569 1.00 84.44 85 GLY A O 1
ATOM 671 N N . LEU A 1 86 ? 8.947 -6.502 -17.379 1.00 77.88 86 LEU A N 1
ATOM 672 C CA . LEU A 1 86 ? 7.639 -6.988 -16.961 1.00 77.88 86 LEU A CA 1
ATOM 673 C C . LEU A 1 86 ? 7.346 -6.443 -15.564 1.00 77.88 86 LEU A C 1
ATOM 675 O O . LEU A 1 86 ? 8.164 -6.663 -14.660 1.00 77.88 86 LEU A O 1
ATOM 679 N N . PRO A 1 87 ? 6.207 -5.759 -15.358 1.00 71.12 87 PRO A N 1
ATOM 680 C CA . PRO A 1 87 ? 5.844 -5.269 -14.042 1.00 71.12 87 PRO A CA 1
ATOM 681 C C . PRO A 1 87 ? 5.639 -6.433 -13.056 1.00 71.12 87 PRO A C 1
ATOM 683 O O . PRO A 1 87 ? 5.458 -7.589 -13.459 1.00 71.12 87 PRO A O 1
ATOM 686 N N . PRO A 1 88 ? 5.662 -6.144 -11.746 1.00 72.06 88 PRO A N 1
ATOM 687 C CA . PRO A 1 88 ? 5.210 -7.073 -10.717 1.00 72.06 88 PRO A CA 1
ATOM 688 C C . PRO A 1 88 ? 3.835 -7.665 -11.044 1.00 72.06 88 PRO A C 1
ATOM 690 O O . PRO A 1 88 ? 3.037 -7.037 -11.735 1.00 72.06 88 PRO A O 1
ATOM 693 N N . LYS A 1 89 ? 3.518 -8.844 -10.493 1.00 74.19 89 LYS A N 1
ATOM 694 C CA . LYS A 1 89 ? 2.149 -9.372 -10.574 1.00 74.19 89 LYS A CA 1
ATOM 695 C C . LYS A 1 89 ? 1.179 -8.351 -9.975 1.00 74.19 89 LYS A C 1
ATOM 697 O O . LYS A 1 89 ? 1.306 -8.001 -8.801 1.00 74.19 89 LYS A O 1
ATOM 702 N N . GLN A 1 90 ? 0.238 -7.906 -10.798 1.00 76.56 90 GLN A N 1
ATOM 703 C CA . GLN A 1 90 ? -0.803 -6.955 -10.434 1.00 76.56 90 GLN A CA 1
ATOM 704 C C . GLN A 1 90 ? -2.135 -7.680 -10.265 1.00 76.56 90 GLN A C 1
ATOM 706 O O . GLN A 1 90 ? -2.407 -8.667 -10.952 1.00 76.56 90 GLN A O 1
ATOM 711 N N . ILE A 1 91 ? -2.947 -7.195 -9.331 1.00 80.19 91 ILE A N 1
ATOM 712 C CA . ILE A 1 91 ? -4.318 -7.653 -9.120 1.00 80.19 91 ILE A CA 1
ATOM 713 C C . ILE A 1 91 ? -5.249 -6.477 -9.395 1.00 80.19 91 ILE A C 1
ATOM 715 O O . ILE A 1 91 ? -5.040 -5.378 -8.877 1.00 80.19 91 ILE A O 1
ATOM 719 N N . TYR A 1 92 ? -6.275 -6.746 -10.196 1.00 70.12 92 TYR A N 1
ATOM 720 C CA . TYR A 1 92 ? -7.371 -5.833 -10.488 1.00 70.12 92 TYR A CA 1
ATOM 721 C C . TYR A 1 92 ? -8.635 -6.383 -9.836 1.00 70.12 92 TYR A C 1
ATOM 723 O O . TYR A 1 92 ? -8.950 -7.565 -9.997 1.00 70.12 92 TYR A O 1
ATOM 731 N N . LEU A 1 93 ? -9.342 -5.542 -9.086 1.00 72.75 93 LEU A N 1
ATOM 732 C CA . LEU A 1 93 ? -10.611 -5.895 -8.461 1.00 72.75 93 LEU A CA 1
ATOM 733 C C . LEU A 1 93 ? -11.736 -5.269 -9.283 1.00 72.75 93 LEU A C 1
ATOM 735 O O . LEU A 1 93 ? -11.851 -4.056 -9.321 1.00 72.75 93 LEU A O 1
ATOM 739 N N . ALA A 1 94 ? -12.571 -6.074 -9.935 1.00 60.69 94 ALA A N 1
ATOM 740 C CA . ALA A 1 94 ? -13.769 -5.574 -10.606 1.00 60.69 94 ALA A CA 1
ATOM 741 C C . ALA A 1 94 ? -14.988 -5.820 -9.709 1.00 60.69 94 ALA A C 1
ATOM 743 O O . ALA A 1 94 ? -15.273 -6.964 -9.355 1.00 60.69 94 ALA A O 1
ATOM 744 N N . LEU A 1 95 ? -15.696 -4.751 -9.339 1.00 62.09 95 LEU A N 1
ATOM 745 C CA . LEU A 1 95 ? -17.030 -4.853 -8.751 1.00 62.09 95 LEU A CA 1
ATOM 746 C C . LEU A 1 95 ? -18.021 -5.056 -9.903 1.00 62.09 95 LEU A C 1
ATOM 748 O O . LEU A 1 95 ? -18.155 -4.174 -10.750 1.00 62.09 95 LEU A O 1
ATOM 752 N N . VAL A 1 96 ? -18.635 -6.240 -9.962 1.00 58.03 96 VAL A N 1
ATOM 753 C CA . VAL A 1 96 ? -19.648 -6.629 -10.960 1.00 58.03 96 VAL A CA 1
ATOM 754 C C . VAL A 1 96 ? -21.050 -6.593 -10.377 1.00 58.03 96 VAL A C 1
ATOM 756 O O . VAL A 1 96 ? -21.190 -6.898 -9.171 1.00 58.03 96 VAL A O 1
#

pLDDT: mean 86.04, std 7.88, range [58.03, 95.56]

Secondary structure (DSSP, 8-state):
-EEEE-TTS-EEEEB---TT--STTBSB-EETTT-PBPSS--BEEE-TT--EEESS--HHHHTSEEE-TTSPPEEEE-TTS-EEEEPPPEEE----